Protein AF-A0A8S3ZM74-F1 (afdb_monomer)

Radius of gyration: 14.61 Å; Cα contacts (8 Å, |Δi|>4): 61; chains: 1; bounding box: 35×23×45 Å

Nearest PDB structures (foldseek):
  4ufb-assembly4_D  TM=9.977E-01  e=4.024E-07  Homo sapiens
  7q4e-assembly1_A  TM=9.983E-01  e=4.799E-07  Homo sapiens
  6f9r-assembly2_B  TM=9.999E-01  e=6.436E-07  Homo sapiens
  7q26-assembly2_B  TM=9.989E-01  e=6.436E-07  Homo sapiens
  7q3y-assembly1_A  TM=9.912E-01  e=1.647E-06  Homo sapiens

Mean predicted aligned error: 2.74 Å

Secondary structure (DSSP, 8-state):
-HHHHHHHHHHHHTTTHHHHHHHHHHHHHHHTTSS-TTSHHHHHHHHIIIII----SS---TT--GGGGSTTTTTT----

Organism: NCBI:txid100452

Foldseek 3Di:
DVVVVVVVVCVVPVLCVLVLVVLVVLVVCVVVVVQPLQCQVVSSQVSCCPRNVDHDPDDDHSVDRVSVVDVCVVVVNRSD

pLDDT: mean 96.48, std 3.79, range [75.81, 98.5]

Sequence (80 aa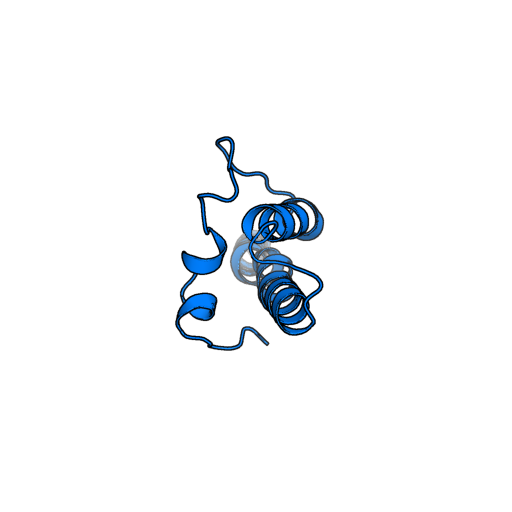):
SDINFLMSMALQKVAFLPFGYLIDQWRWSVFSGQTTPATYNKDWWDLRCHLQGISPPVARSEDDFDPGAKYHVPAAVPYI

InterPro domains:
  IPR001548 Peptidase M2, peptidyl-dipeptidase A [PF01401] (1-80)
  IPR001548 Peptidase M2, peptidyl-dipeptidase A [PR00791] (6-31)
  IPR001548 Peptidase M2, peptidyl-dipeptidase A [PR00791] (41-68)
  IPR001548 Peptidase M2, peptidyl-dipeptidase A [PR00791] (69-80)
  IPR001548 Peptidase M2, peptidyl-dipeptidase A [PS52011] (1-80)
  IPR001548 Peptidase M2, peptidyl-dipeptidase A [PTHR10514] (1-80)

Solvent-accessible surface area (backbone atoms only — not comparable to full-atom values): 4779 Å² total; per-residue (Å²): 120,62,66,65,53,52,50,57,48,38,62,64,54,58,67,37,48,42,58,51,53,46,53,49,55,48,50,51,32,41,75,72,58,75,39,38,86,87,35,51,31,57,57,51,48,52,48,37,35,72,59,63,69,48,77,76,98,58,93,82,55,67,91,45,59,65,69,59,77,39,66,43,57,74,68,71,47,77,76,119

Structure (mmCIF, N/CA/C/O backbone):
data_AF-A0A8S3ZM74-F1
#
_entry.id   AF-A0A8S3ZM74-F1
#
loop_
_atom_site.group_PDB
_atom_site.id
_atom_site.type_symbol
_atom_site.label_atom_id
_atom_site.label_alt_id
_atom_site.label_comp_id
_atom_site.label_asym_id
_atom_site.label_entity_id
_atom_site.label_seq_id
_atom_site.pdbx_PDB_ins_code
_atom_site.Cartn_x
_atom_site.Cartn_y
_atom_site.Cartn_z
_atom_site.occupancy
_atom_site.B_iso_or_equiv
_atom_site.auth_seq_id
_atom_site.auth_comp_id
_atom_site.auth_asym_id
_atom_site.auth_atom_id
_atom_site.pdbx_PDB_model_num
ATOM 1 N N . SER A 1 1 ? 19.044 -0.986 -28.4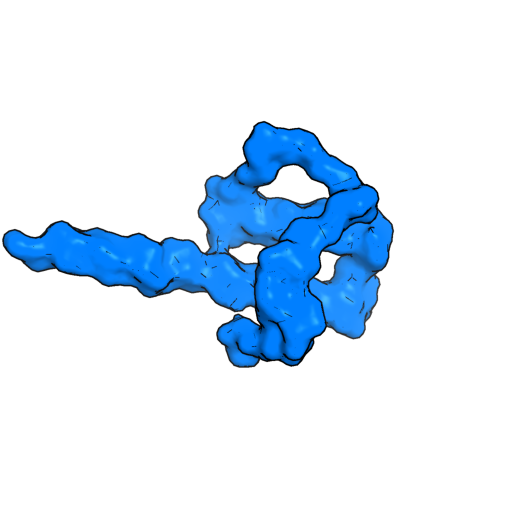20 1.00 75.81 1 SER A N 1
ATOM 2 C CA . SER A 1 1 ? 18.662 -2.189 -27.647 1.00 75.81 1 SER A CA 1
ATOM 3 C C . SER A 1 1 ? 18.502 -1.892 -26.162 1.00 75.81 1 SER A C 1
ATOM 5 O O . SER A 1 1 ? 17.599 -2.446 -25.549 1.00 75.81 1 SER A O 1
ATOM 7 N N . ASP A 1 2 ? 19.311 -0.999 -25.589 1.00 92.81 2 ASP A N 1
ATOM 8 C CA . ASP A 1 2 ? 19.415 -0.839 -24.129 1.00 92.81 2 ASP A CA 1
ATOM 9 C C . ASP A 1 2 ? 18.211 -0.144 -23.488 1.00 92.81 2 ASP A C 1
ATOM 11 O O . ASP A 1 2 ? 17.824 -0.499 -22.383 1.00 92.81 2 ASP A O 1
ATOM 15 N N . ILE A 1 3 ? 17.551 0.781 -24.193 1.00 97.25 3 ILE A N 1
ATOM 16 C CA . ILE A 1 3 ? 16.368 1.485 -23.666 1.00 97.25 3 ILE A CA 1
ATOM 17 C C . ILE A 1 3 ? 15.224 0.521 -23.329 1.00 97.25 3 ILE A C 1
ATOM 19 O O . ILE A 1 3 ? 14.610 0.660 -22.276 1.00 97.25 3 ILE A O 1
ATOM 23 N N . ASN A 1 4 ? 14.968 -0.491 -24.165 1.00 97.56 4 ASN A N 1
ATOM 24 C CA . ASN A 1 4 ? 13.916 -1.476 -23.887 1.00 97.56 4 ASN A CA 1
ATOM 25 C C . ASN A 1 4 ? 14.248 -2.305 -22.640 1.00 97.56 4 ASN A C 1
ATOM 27 O O . ASN A 1 4 ? 13.381 -2.547 -21.802 1.00 97.56 4 ASN A O 1
ATOM 31 N N . PHE A 1 5 ? 15.515 -2.703 -22.498 1.00 97.62 5 PHE A N 1
ATOM 32 C CA . PHE A 1 5 ? 15.989 -3.424 -21.322 1.00 97.62 5 PHE A CA 1
ATOM 33 C C . PHE A 1 5 ? 15.898 -2.559 -20.056 1.00 97.62 5 PHE A C 1
ATOM 35 O O . PHE A 1 5 ? 15.328 -2.987 -19.055 1.00 97.62 5 PHE A O 1
ATOM 42 N N . LEU A 1 6 ? 16.390 -1.319 -20.111 1.00 98.06 6 LEU A N 1
ATOM 43 C CA . LEU A 1 6 ? 16.357 -0.381 -18.989 1.00 98.06 6 LEU A CA 1
ATOM 44 C C . LEU A 1 6 ? 14.927 -0.011 -18.589 1.00 98.06 6 LEU A C 1
ATOM 46 O O . LEU A 1 6 ? 14.646 0.068 -17.398 1.00 98.06 6 LEU A O 1
ATOM 50 N N . MET A 1 7 ? 14.008 0.144 -19.545 1.00 98.06 7 MET A N 1
ATOM 51 C CA . MET A 1 7 ? 12.589 0.347 -19.247 1.00 98.06 7 MET A CA 1
ATOM 52 C C . MET A 1 7 ? 11.996 -0.871 -18.530 1.00 98.06 7 MET A C 1
ATOM 54 O O . MET A 1 7 ? 11.341 -0.715 -17.503 1.00 98.06 7 MET A O 1
ATOM 58 N N . SER A 1 8 ? 12.275 -2.092 -19.002 1.00 97.81 8 SER A N 1
ATOM 59 C CA . SER A 1 8 ? 11.831 -3.315 -18.317 1.00 97.81 8 SER A CA 1
ATOM 60 C C . SER A 1 8 ? 12.380 -3.402 -16.888 1.00 97.81 8 SER A C 1
ATOM 62 O O . SER A 1 8 ? 11.656 -3.779 -15.966 1.00 97.81 8 SER A O 1
ATOM 64 N N . MET A 1 9 ? 13.643 -3.022 -16.683 1.00 98.00 9 MET A N 1
ATOM 65 C CA . MET A 1 9 ? 14.256 -2.951 -15.355 1.00 98.00 9 MET A CA 1
ATOM 66 C C . MET A 1 9 ? 13.608 -1.871 -14.482 1.00 98.00 9 MET A C 1
ATOM 68 O O . MET A 1 9 ? 13.330 -2.116 -13.309 1.00 98.00 9 MET A O 1
ATOM 72 N N . ALA A 1 10 ? 13.323 -0.693 -15.041 1.00 98.38 10 ALA A N 1
ATOM 73 C CA . ALA A 1 10 ? 12.684 0.407 -14.329 1.00 98.38 10 ALA A CA 1
ATOM 74 C C . ALA A 1 10 ? 11.264 0.042 -13.871 1.00 98.38 10 ALA A C 1
ATOM 76 O O . ALA A 1 10 ? 10.918 0.284 -12.715 1.00 98.38 10 ALA A O 1
ATOM 77 N N . LEU A 1 11 ? 10.476 -0.622 -14.721 1.00 98.12 11 LEU A N 1
ATOM 78 C CA . LEU A 1 11 ? 9.141 -1.112 -14.363 1.00 98.12 11 LEU A CA 1
ATOM 79 C C . LEU A 1 11 ? 9.172 -2.118 -13.205 1.00 98.12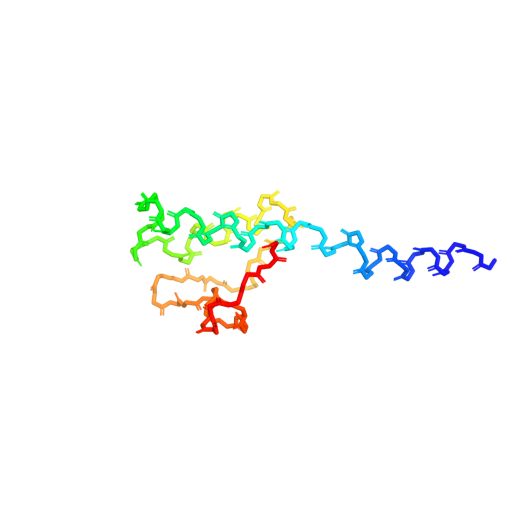 11 LEU A C 1
ATOM 81 O O . LEU A 1 11 ? 8.249 -2.152 -12.400 1.00 98.12 11 LEU A O 1
ATOM 85 N N . GLN A 1 12 ? 10.230 -2.922 -13.089 1.00 96.56 12 GLN A N 1
ATOM 86 C CA . GLN A 1 12 ? 10.358 -3.883 -11.991 1.00 96.56 12 GLN A CA 1
ATOM 87 C C . GLN A 1 12 ? 10.924 -3.265 -10.712 1.00 96.56 12 GLN A C 1
ATOM 89 O O . GLN A 1 12 ? 10.521 -3.640 -9.614 1.00 96.56 12 GLN A O 1
ATOM 94 N N . LYS A 1 13 ? 11.907 -2.369 -10.834 1.00 96.44 13 LYS A N 1
ATOM 95 C CA . LYS A 1 13 ? 12.681 -1.868 -9.691 1.00 96.44 13 LYS A CA 1
ATOM 96 C C . LYS A 1 13 ? 12.204 -0.503 -9.230 1.00 96.44 13 LYS A C 1
ATOM 98 O O . LYS A 1 13 ? 11.914 -0.337 -8.054 1.00 96.44 13 LYS A O 1
ATOM 103 N N . VAL A 1 14 ? 12.101 0.453 -10.149 1.00 97.31 14 VAL A N 1
ATOM 104 C CA . VAL A 1 14 ? 11.793 1.855 -9.833 1.00 97.31 14 VAL A CA 1
ATOM 105 C C . VAL A 1 14 ? 10.316 2.019 -9.492 1.00 97.31 14 VAL A C 1
ATOM 107 O O . VAL A 1 14 ? 10.001 2.613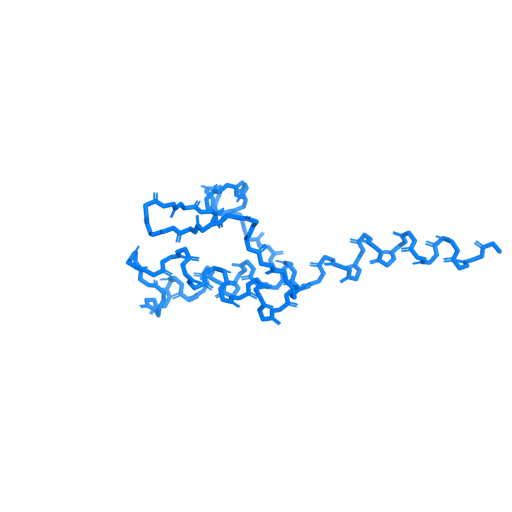 -8.467 1.00 97.31 14 VAL A O 1
ATOM 110 N N . ALA A 1 15 ? 9.413 1.426 -10.280 1.00 97.31 15 ALA A N 1
ATOM 111 C CA . ALA A 1 15 ? 7.974 1.502 -10.007 1.00 97.31 15 ALA A CA 1
ATOM 112 C C . ALA A 1 15 ? 7.578 0.836 -8.673 1.00 97.31 15 ALA A C 1
ATOM 114 O O . ALA A 1 15 ? 6.558 1.183 -8.083 1.00 97.31 15 ALA A O 1
ATOM 115 N N . PHE A 1 16 ? 8.394 -0.098 -8.175 1.00 96.56 16 PHE A N 1
ATOM 116 C CA . PHE A 1 16 ? 8.164 -0.779 -6.902 1.00 96.56 16 PHE A CA 1
ATOM 117 C C . PHE A 1 16 ? 8.577 0.047 -5.677 1.00 96.56 16 PHE A C 1
ATOM 119 O O . PHE A 1 16 ? 7.990 -0.140 -4.616 1.00 96.56 16 PHE A O 1
ATOM 126 N N . LEU A 1 17 ? 9.553 0.957 -5.793 1.00 96.62 17 LEU A N 1
ATOM 127 C CA . LEU A 1 17 ? 10.068 1.740 -4.658 1.00 96.62 17 LEU A CA 1
ATOM 128 C C . LEU A 1 17 ? 8.974 2.429 -3.822 1.00 96.62 17 LEU A C 1
ATOM 130 O O . LEU A 1 17 ? 8.975 2.230 -2.605 1.00 96.62 17 LEU A O 1
ATOM 134 N N . PRO A 1 18 ? 8.017 3.178 -4.413 1.00 97.06 18 PRO A N 1
ATOM 135 C CA . PRO A 1 18 ? 6.966 3.809 -3.619 1.00 97.06 18 PRO A CA 1
ATOM 136 C C . PRO A 1 18 ? 6.078 2.782 -2.906 1.00 97.06 18 PRO A C 1
ATOM 138 O O . PRO A 1 18 ? 5.699 3.000 -1.758 1.00 97.06 18 PRO A O 1
ATOM 141 N N . PHE A 1 19 ? 5.792 1.637 -3.538 1.00 96.69 19 PHE A N 1
ATOM 142 C CA . PHE A 1 19 ? 5.018 0.561 -2.917 1.00 96.69 19 PHE A CA 1
ATOM 143 C C . PHE A 1 19 ? 5.765 -0.127 -1.772 1.00 96.69 19 PHE A C 1
ATOM 145 O O . PHE A 1 19 ? 5.170 -0.438 -0.744 1.00 96.69 19 PHE A O 1
ATOM 152 N N . GLY A 1 20 ? 7.065 -0.365 -1.944 1.00 95.19 20 GLY A N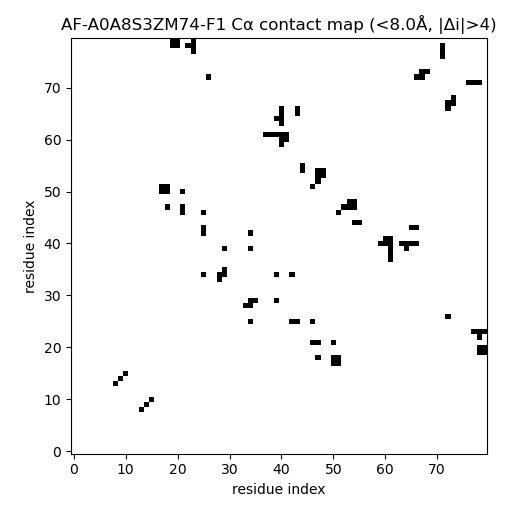 1
ATOM 153 C CA . GLY A 1 20 ? 7.890 -0.976 -0.910 1.00 95.19 20 GLY A CA 1
ATOM 154 C C . GLY A 1 20 ? 7.973 -0.109 0.343 1.00 95.19 20 GLY A C 1
ATOM 155 O O . GLY A 1 20 ? 7.812 -0.612 1.449 1.00 95.19 20 GLY A O 1
ATOM 156 N N . TYR A 1 21 ? 8.143 1.201 0.158 1.00 95.81 21 TYR A N 1
ATOM 157 C CA . TYR A 1 21 ? 8.244 2.150 1.262 1.00 95.81 21 TYR A CA 1
ATOM 158 C C . TYR A 1 21 ? 6.918 2.341 2.014 1.00 95.81 21 TYR A C 1
ATOM 160 O O . TYR A 1 21 ? 6.888 2.308 3.244 1.00 95.81 21 TYR A O 1
ATOM 168 N N . LEU A 1 22 ? 5.800 2.492 1.293 1.00 96.56 22 LEU A N 1
ATOM 169 C CA . LEU A 1 22 ? 4.524 2.824 1.935 1.00 96.56 22 LEU A CA 1
ATOM 170 C C . LEU A 1 22 ? 3.958 1.708 2.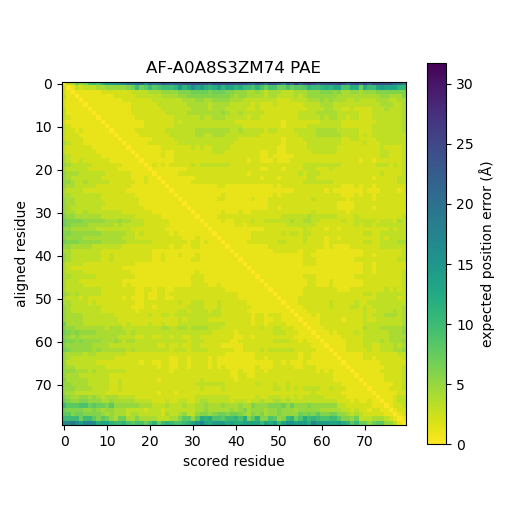818 1.00 96.56 22 LEU A C 1
ATOM 172 O O . LEU A 1 22 ? 3.194 2.012 3.731 1.00 96.56 22 LEU A O 1
ATOM 176 N N . ILE A 1 23 ? 4.292 0.434 2.560 1.00 96.56 23 ILE A N 1
ATOM 177 C CA . ILE A 1 23 ? 3.750 -0.679 3.355 1.00 96.56 23 ILE A CA 1
ATOM 178 C C . ILE A 1 23 ? 4.218 -0.569 4.797 1.00 96.56 23 ILE A C 1
ATOM 180 O O . ILE A 1 23 ? 3.393 -0.609 5.710 1.00 96.56 23 ILE A O 1
ATOM 184 N N . ASP A 1 24 ? 5.520 -0.402 5.008 1.00 95.62 24 ASP A N 1
ATOM 185 C CA . ASP A 1 24 ? 6.041 -0.279 6.363 1.00 95.62 24 ASP A CA 1
ATOM 186 C C . ASP A 1 24 ? 5.720 1.082 6.973 1.00 95.62 24 ASP A C 1
ATOM 188 O O . ASP A 1 24 ? 5.401 1.125 8.155 1.00 95.62 24 ASP A O 1
ATOM 192 N N . GLN A 1 25 ? 5.637 2.160 6.184 1.00 97.25 25 GLN A N 1
ATOM 193 C CA . GLN A 1 25 ? 5.124 3.438 6.686 1.00 97.25 25 GLN A CA 1
ATOM 194 C C . GLN A 1 25 ? 3.692 3.310 7.242 1.00 97.25 25 GLN A C 1
ATOM 196 O O . GLN A 1 25 ? 3.412 3.807 8.335 1.00 97.25 25 GLN A O 1
ATOM 201 N N . TRP A 1 26 ? 2.799 2.604 6.539 1.00 98.31 26 TRP A N 1
ATOM 202 C CA . TRP A 1 26 ? 1.445 2.324 7.026 1.00 98.31 26 TRP A CA 1
ATOM 203 C C . TRP A 1 26 ? 1.471 1.445 8.285 1.00 98.31 26 TRP A C 1
ATOM 205 O O . TRP A 1 26 ? 0.841 1.784 9.284 1.00 98.31 26 TRP A O 1
ATOM 215 N N . ARG A 1 27 ? 2.252 0.353 8.291 1.00 97.62 27 ARG A N 1
ATOM 216 C CA . ARG A 1 27 ? 2.360 -0.547 9.457 1.00 97.62 27 ARG A CA 1
ATOM 217 C C . ARG A 1 27 ? 2.915 0.167 10.688 1.00 97.62 27 ARG A C 1
ATOM 219 O O . ARG A 1 27 ? 2.392 -0.020 11.782 1.00 97.62 27 ARG A O 1
ATOM 226 N N . TRP A 1 28 ? 3.939 1.002 10.528 1.00 97.25 28 TRP A N 1
ATOM 227 C CA . TRP A 1 28 ? 4.493 1.804 11.618 1.00 97.25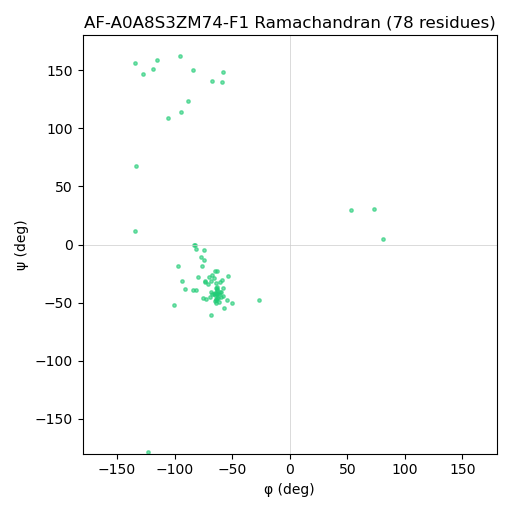 28 TRP A CA 1
ATOM 228 C C . TRP A 1 28 ? 3.469 2.804 12.160 1.00 97.25 28 TRP A C 1
ATOM 230 O O . TRP A 1 28 ? 3.378 2.950 13.376 1.00 97.25 28 TRP A O 1
ATOM 240 N N . SER A 1 29 ? 2.662 3.426 11.292 1.00 97.94 29 SER A N 1
ATOM 241 C CA . SER A 1 29 ? 1.551 4.303 11.697 1.00 97.94 29 SER A CA 1
ATOM 242 C C . SER A 1 29 ? 0.469 3.552 12.486 1.00 97.94 29 SER A C 1
ATOM 244 O O . SER A 1 29 ? -0.064 4.065 13.469 1.00 97.94 29 SER A O 1
ATOM 246 N N . VAL A 1 30 ? 0.167 2.305 12.106 1.00 97.75 30 VAL A N 1
ATOM 247 C CA . VAL A 1 30 ? -0.739 1.428 12.868 1.00 97.75 30 VAL A CA 1
ATOM 248 C C . VAL A 1 30 ? -0.149 1.105 14.241 1.00 97.75 30 VAL A C 1
ATOM 250 O O . VAL A 1 30 ? -0.831 1.234 15.255 1.00 97.75 30 VAL A O 1
ATOM 253 N N . PHE A 1 31 ? 1.127 0.712 14.298 1.00 96.81 31 PHE A N 1
ATOM 254 C CA . PHE A 1 31 ? 1.786 0.340 15.553 1.00 96.81 31 PHE A CA 1
ATOM 255 C C . PHE A 1 31 ? 1.989 1.520 16.508 1.00 96.81 31 PHE A C 1
ATOM 257 O O . PHE A 1 31 ? 1.950 1.325 17.721 1.00 96.81 31 PHE A O 1
ATOM 264 N N . SER A 1 32 ? 2.177 2.735 15.989 1.00 97.88 32 SER A N 1
ATOM 265 C CA . SER A 1 32 ? 2.249 3.954 16.802 1.00 97.88 32 SER A CA 1
ATOM 266 C C . SER A 1 32 ? 0.876 4.443 17.281 1.00 97.88 32 SER A C 1
ATOM 268 O O . SER A 1 32 ? 0.813 5.327 18.135 1.00 97.88 32 SER A O 1
ATOM 270 N N . GLY A 1 33 ? -0.217 3.882 16.751 1.00 97.75 33 GLY A N 1
ATOM 271 C CA . GLY A 1 33 ? -1.592 4.282 17.053 1.00 97.75 33 GLY A CA 1
ATOM 272 C C . GLY A 1 33 ? -2.076 5.515 16.285 1.00 97.75 33 GLY A C 1
ATOM 273 O O . GLY A 1 33 ? -3.191 5.971 16.527 1.00 97.75 33 GLY A O 1
ATOM 274 N N . GLN A 1 34 ? -1.269 6.053 15.364 1.00 98.19 34 GLN A N 1
ATOM 275 C CA . GLN A 1 34 ? -1.661 7.164 14.494 1.00 98.19 34 GLN A CA 1
ATOM 276 C C . GLN A 1 34 ? -2.747 6.736 13.495 1.00 98.19 34 GLN A C 1
ATOM 278 O O . GLN A 1 34 ? -3.716 7.466 13.297 1.00 98.19 34 GLN A O 1
ATOM 283 N N . THR A 1 35 ? -2.608 5.544 12.912 1.00 98.31 35 THR A N 1
ATOM 284 C CA . THR A 1 35 ? -3.632 4.915 12.071 1.00 98.31 35 THR A CA 1
ATOM 285 C C . THR A 1 35 ? -4.477 3.980 12.928 1.00 98.31 35 THR A C 1
ATOM 287 O O . THR A 1 35 ? -3.997 2.973 13.452 1.00 98.31 35 THR A O 1
ATOM 290 N N . THR A 1 36 ? -5.751 4.327 13.091 1.00 98.25 36 THR A N 1
ATOM 291 C CA . THR A 1 36 ? -6.691 3.598 13.955 1.00 98.25 36 THR A CA 1
ATOM 292 C C . THR A 1 36 ? -7.504 2.588 13.146 1.00 98.25 36 THR A C 1
ATOM 294 O O . THR A 1 36 ? -7.626 2.763 11.937 1.00 98.25 36 THR A O 1
ATOM 297 N N . PRO A 1 37 ? -8.143 1.580 13.772 1.00 97.31 37 PRO A N 1
ATOM 298 C CA . PRO A 1 37 ? -9.032 0.661 13.055 1.00 97.31 37 PRO A CA 1
ATOM 299 C C . PRO A 1 37 ? -10.143 1.349 12.249 1.00 97.31 37 PRO A C 1
ATOM 301 O O . PRO A 1 37 ? -10.591 0.800 11.254 1.00 97.31 37 PRO A O 1
ATOM 304 N N . ALA A 1 38 ? -10.566 2.552 12.653 1.00 98.06 38 ALA A N 1
ATOM 305 C CA . ALA A 1 38 ? -11.572 3.346 11.948 1.00 98.06 38 ALA A CA 1
ATOM 306 C C . ALA A 1 38 ? -11.017 4.135 10.745 1.00 98.06 38 ALA A C 1
ATOM 308 O O . ALA A 1 38 ? -11.774 4.849 10.094 1.00 98.06 38 ALA A O 1
ATOM 309 N N . THR A 1 39 ? -9.705 4.089 10.499 1.00 98.44 39 THR A N 1
ATOM 310 C CA . THR A 1 39 ? -9.027 4.804 9.404 1.00 98.44 39 THR A CA 1
ATOM 311 C C . THR A 1 39 ? -8.032 3.921 8.651 1.00 98.44 39 THR A C 1
ATOM 313 O O . THR A 1 39 ? -7.228 4.431 7.872 1.00 98.44 39 THR A O 1
ATOM 316 N N . TYR A 1 40 ? -8.050 2.602 8.871 1.00 98.38 40 TYR A N 1
ATOM 317 C CA . TYR A 1 40 ? -7.098 1.670 8.264 1.00 98.38 40 TYR A CA 1
ATOM 318 C C . TYR A 1 40 ? -7.071 1.788 6.751 1.00 98.38 40 TYR A C 1
ATOM 320 O O . TYR A 1 40 ? -5.988 1.864 6.159 1.00 98.38 40 TYR A O 1
ATOM 328 N N . ASN A 1 41 ? -8.248 1.793 6.134 1.00 98.38 41 ASN A N 1
ATOM 329 C CA . ASN A 1 41 ? -8.344 1.736 4.692 1.00 98.38 41 ASN A CA 1
ATOM 330 C C . ASN A 1 41 ? -8.135 3.117 4.064 1.00 98.38 41 ASN A C 1
ATOM 332 O O . ASN A 1 41 ? -7.433 3.238 3.057 1.00 98.38 41 ASN A O 1
ATOM 336 N N . LYS A 1 42 ? -8.662 4.171 4.693 1.00 98.38 42 LYS A N 1
ATOM 337 C CA . LYS A 1 42 ? -8.391 5.554 4.307 1.00 98.38 42 LYS A CA 1
ATOM 338 C C . LYS A 1 42 ? -6.898 5.871 4.321 1.00 98.38 42 LYS A C 1
ATOM 340 O O . LYS A 1 42 ? -6.369 6.275 3.291 1.00 98.38 42 LYS A O 1
ATOM 345 N N . ASP A 1 43 ? -6.209 5.638 5.438 1.00 98.50 43 ASP A N 1
ATOM 346 C CA . ASP A 1 43 ? -4.789 5.989 5.577 1.00 98.50 43 ASP A CA 1
ATOM 347 C C . ASP A 1 43 ? -3.917 5.182 4.597 1.00 98.50 43 ASP A C 1
ATOM 349 O O . ASP A 1 43 ? -2.925 5.679 4.056 1.00 98.50 43 ASP A O 1
ATOM 353 N N . TRP A 1 44 ? -4.312 3.936 4.311 1.00 98.44 44 TRP A N 1
ATOM 354 C CA . TRP A 1 44 ? -3.695 3.114 3.270 1.00 98.44 44 TRP A CA 1
ATOM 355 C C . TRP A 1 44 ? -3.828 3.748 1.879 1.00 98.44 44 TRP A C 1
ATOM 357 O O . TRP A 1 44 ? -2.838 3.862 1.147 1.00 98.44 44 TRP A O 1
ATOM 367 N N . TRP A 1 45 ? -5.034 4.176 1.500 1.00 98.50 45 TRP A N 1
ATOM 368 C CA . TRP A 1 45 ? -5.270 4.804 0.201 1.00 98.50 45 TRP A CA 1
ATOM 369 C C . TRP A 1 45 ? -4.666 6.200 0.092 1.00 98.50 45 TRP A C 1
ATOM 371 O O . TRP A 1 45 ? -4.152 6.526 -0.975 1.00 98.50 45 TRP A O 1
ATOM 381 N N . ASP A 1 46 ? -4.624 6.979 1.172 1.00 98.25 46 ASP A N 1
ATOM 382 C CA . ASP A 1 46 ? -3.947 8.278 1.207 1.00 98.25 46 ASP A CA 1
ATOM 383 C C . ASP A 1 46 ? -2.449 8.116 0.892 1.00 98.25 46 ASP A C 1
ATOM 385 O O . ASP A 1 46 ? -1.915 8.809 0.019 1.00 98.25 46 ASP A O 1
ATOM 389 N N . LEU A 1 47 ? -1.781 7.125 1.498 1.00 98.31 47 LEU A N 1
ATOM 390 C CA . LEU A 1 47 ? -0.386 6.792 1.185 1.00 98.31 47 LEU A CA 1
ATOM 391 C C . LEU A 1 47 ? -0.208 6.308 -0.256 1.00 98.31 47 LEU A C 1
ATOM 393 O O . LEU A 1 47 ? 0.747 6.702 -0.928 1.00 98.31 47 LEU A O 1
ATOM 397 N N . ARG A 1 48 ? -1.116 5.469 -0.766 1.00 98.25 48 ARG A N 1
ATOM 398 C CA . ARG A 1 48 ? -1.053 4.998 -2.157 1.00 98.25 48 ARG A CA 1
ATOM 399 C C . ARG A 1 48 ? -1.245 6.122 -3.171 1.00 98.25 48 ARG A C 1
ATOM 401 O O . ARG A 1 48 ? -0.494 6.180 -4.145 1.00 98.25 48 ARG A O 1
ATOM 408 N N . CYS A 1 49 ? -2.201 7.011 -2.938 1.00 98.00 49 CYS A N 1
ATOM 409 C CA . CYS A 1 49 ? -2.435 8.181 -3.772 1.00 98.00 49 CYS A CA 1
ATOM 410 C C . CYS A 1 49 ? -1.217 9.109 -3.748 1.00 98.00 49 CYS A C 1
ATOM 412 O O . CYS A 1 49 ? -0.755 9.532 -4.804 1.00 98.00 49 CYS A O 1
ATOM 414 N N . HIS A 1 50 ? -0.661 9.378 -2.564 1.00 97.75 50 HIS A N 1
ATOM 415 C CA . HIS A 1 50 ? 0.447 10.315 -2.403 1.00 97.75 50 HIS A CA 1
ATOM 416 C C . HIS A 1 50 ? 1.786 9.779 -2.932 1.00 97.75 50 HIS A C 1
ATOM 418 O O . HIS A 1 50 ? 2.485 10.488 -3.651 1.00 97.75 50 HIS A O 1
ATOM 424 N N . LEU A 1 51 ? 2.150 8.538 -2.591 1.00 97.44 51 LEU A N 1
ATOM 425 C CA . LEU A 1 51 ? 3.477 7.984 -2.885 1.00 97.44 51 LEU A CA 1
ATOM 426 C C . LEU A 1 51 ? 3.544 7.262 -4.232 1.00 97.44 51 LEU A C 1
ATOM 428 O O . LEU A 1 51 ? 4.555 7.361 -4.921 1.00 97.44 51 LEU A O 1
ATOM 432 N N . GLN A 1 52 ? 2.496 6.528 -4.622 1.00 97.19 52 GLN A N 1
ATOM 433 C CA . GLN A 1 52 ? 2.472 5.810 -5.905 1.00 97.19 52 GLN A CA 1
ATOM 434 C C . GLN A 1 52 ? 1.743 6.570 -7.019 1.00 97.19 52 GLN A C 1
ATOM 436 O O . GLN A 1 52 ? 1.927 6.228 -8.184 1.00 97.19 52 GLN A O 1
ATOM 441 N N . GLY A 1 53 ? 0.906 7.562 -6.695 1.00 97.88 53 GLY A N 1
ATOM 442 C CA . GLY A 1 53 ? 0.128 8.296 -7.698 1.00 97.88 53 GLY A CA 1
ATOM 443 C C . GLY A 1 53 ? -1.035 7.492 -8.291 1.00 97.88 53 GLY A C 1
ATOM 444 O O . GLY A 1 53 ? -1.372 7.673 -9.459 1.00 97.88 53 GLY A O 1
ATOM 445 N N . ILE A 1 54 ? -1.633 6.581 -7.515 1.00 98.06 54 ILE A N 1
ATOM 446 C CA . ILE A 1 54 ? -2.733 5.707 -7.960 1.00 98.06 54 ILE A CA 1
ATOM 447 C C . ILE A 1 54 ? -3.929 5.780 -7.015 1.00 98.06 54 ILE A C 1
ATOM 449 O O . ILE A 1 54 ? -3.753 5.871 -5.804 1.00 98.06 54 ILE A O 1
ATOM 453 N N . SER A 1 55 ? -5.134 5.652 -7.565 1.00 97.69 55 SER A N 1
ATOM 454 C CA . SER A 1 55 ? -6.404 5.683 -6.834 1.00 97.69 55 SER A CA 1
ATOM 455 C C . SER A 1 55 ? -7.134 4.335 -6.903 1.00 97.69 55 SER A C 1
ATOM 457 O O . SER A 1 55 ? -6.855 3.523 -7.797 1.00 97.69 55 SER A O 1
ATOM 459 N N . PRO A 1 56 ? -8.060 4.051 -5.969 1.00 97.81 56 PRO A N 1
ATOM 460 C CA . PRO A 1 56 ? -8.912 2.879 -6.095 1.00 97.81 56 PRO A CA 1
ATOM 461 C C . PRO A 1 56 ? -9.867 3.052 -7.293 1.00 97.81 56 PRO A C 1
ATOM 463 O O . PRO A 1 56 ? -10.391 4.146 -7.503 1.00 97.81 56 PRO A O 1
ATOM 466 N N . PRO A 1 57 ? -10.128 1.992 -8.082 1.00 97.44 57 PRO A N 1
ATOM 467 C CA . PRO A 1 57 ? -11.023 2.073 -9.242 1.00 97.44 57 PRO A CA 1
ATOM 468 C C . PRO A 1 57 ? -12.512 2.137 -8.861 1.00 97.44 57 PRO A C 1
ATOM 470 O O . PRO A 1 57 ? -13.355 2.428 -9.704 1.00 97.44 57 PRO A O 1
ATOM 473 N N . VAL A 1 58 ? -12.837 1.843 -7.602 1.00 97.88 58 VAL A N 1
ATOM 474 C CA . VAL A 1 58 ? -14.181 1.905 -7.020 1.00 97.88 58 VAL A CA 1
ATOM 475 C C . VAL A 1 58 ? -14.101 2.604 -5.670 1.00 97.88 58 VAL A C 1
ATOM 477 O O . VAL A 1 58 ? -13.040 2.618 -5.044 1.00 97.88 58 VAL A O 1
ATOM 480 N N . ALA A 1 59 ? -15.211 3.181 -5.213 1.00 97.12 59 ALA A N 1
ATOM 481 C CA . ALA A 1 59 ? -15.274 3.748 -3.872 1.00 97.12 59 ALA A CA 1
ATOM 482 C C . ALA A 1 59 ? -14.979 2.666 -2.823 1.00 97.12 59 ALA A C 1
ATOM 484 O O . ALA A 1 59 ? -15.419 1.525 -2.963 1.00 97.12 59 ALA A O 1
ATOM 485 N N . ARG A 1 60 ? -14.228 3.045 -1.791 1.00 98.06 60 ARG A N 1
ATOM 486 C CA . ARG A 1 60 ? -13.853 2.181 -0.672 1.00 98.06 60 ARG A CA 1
ATOM 487 C C . ARG A 1 60 ? -14.400 2.736 0.633 1.00 98.06 60 ARG A C 1
ATOM 489 O O . ARG A 1 60 ? -14.557 3.952 0.754 1.00 98.06 60 ARG A O 1
ATOM 496 N N . SER A 1 61 ? -14.668 1.857 1.590 1.00 97.81 61 SER A N 1
ATOM 497 C CA . SER A 1 61 ? -15.067 2.219 2.953 1.00 97.81 61 SER A CA 1
ATOM 498 C C . SER A 1 61 ? -14.112 1.605 3.979 1.00 97.81 61 SER A C 1
ATOM 500 O O . SER A 1 61 ? -13.127 0.959 3.623 1.00 97.81 61 SER A O 1
ATOM 502 N N . GLU A 1 62 ? -14.388 1.828 5.262 1.00 97.94 62 GLU A N 1
ATOM 503 C CA . GLU A 1 62 ? -13.676 1.174 6.370 1.00 97.94 62 GLU A CA 1
ATOM 504 C C . GLU A 1 62 ? -14.240 -0.223 6.687 1.00 97.94 62 GLU A C 1
ATOM 506 O O . GLU A 1 62 ? -13.723 -0.909 7.564 1.00 97.94 62 GLU A O 1
ATOM 511 N N . ASP A 1 63 ? -15.270 -0.673 5.957 1.00 97.62 63 ASP A N 1
ATOM 512 C CA . ASP A 1 63 ? -15.666 -2.089 5.949 1.00 97.62 63 ASP A CA 1
ATOM 513 C C . ASP A 1 63 ? -14.690 -2.930 5.099 1.00 97.62 63 ASP A C 1
ATOM 515 O O . ASP A 1 63 ? -14.633 -4.154 5.228 1.00 97.62 63 ASP A O 1
ATOM 519 N N . ASP A 1 64 ? -13.913 -2.276 4.226 1.00 98.38 64 ASP A N 1
ATOM 520 C CA . ASP A 1 64 ? -12.815 -2.882 3.480 1.00 98.38 64 ASP A CA 1
ATOM 521 C C . ASP A 1 64 ? -11.524 -2.916 4.316 1.00 98.38 64 ASP A C 1
ATOM 523 O O . ASP A 1 64 ? -11.227 -2.013 5.097 1.00 98.38 64 ASP A O 1
ATOM 527 N N . PHE A 1 65 ? -10.672 -3.912 4.058 1.00 98.19 65 PHE A N 1
ATOM 528 C CA . PHE A 1 65 ? -9.317 -3.983 4.611 1.00 98.19 65 PHE A CA 1
ATOM 529 C C . PHE A 1 65 ? -8.295 -4.334 3.522 1.00 98.19 65 PHE A C 1
ATOM 531 O O . PHE A 1 65 ? -7.685 -5.406 3.513 1.00 98.19 65 PHE A O 1
ATOM 538 N N . ASP A 1 66 ? -8.097 -3.411 2.579 1.00 98.31 66 ASP A N 1
ATOM 539 C CA . ASP A 1 66 ? -7.175 -3.581 1.451 1.00 98.31 66 ASP A CA 1
ATOM 540 C C . ASP A 1 66 ? -5.714 -3.864 1.818 1.00 98.31 66 ASP A C 1
ATOM 542 O O . ASP A 1 66 ? -5.102 -4.689 1.127 1.00 98.31 66 ASP A O 1
ATOM 546 N N . PRO A 1 67 ? -5.118 -3.268 2.874 1.00 97.69 67 PRO A N 1
ATOM 547 C CA . PRO A 1 67 ? -3.772 -3.670 3.277 1.00 97.69 67 PRO A CA 1
ATOM 548 C C . PRO A 1 67 ? -3.707 -5.164 3.639 1.00 97.69 67 PRO A C 1
ATOM 550 O O . PRO A 1 67 ? -2.705 -5.819 3.353 1.00 97.69 67 PRO A O 1
ATOM 553 N N . GLY A 1 68 ? -4.793 -5.752 4.154 1.00 97.38 68 GLY A N 1
ATOM 554 C CA . GLY A 1 68 ? -4.891 -7.186 4.438 1.00 97.38 68 GLY A CA 1
ATOM 555 C C . GLY A 1 68 ? -4.826 -8.091 3.206 1.00 97.38 68 GLY A C 1
ATOM 556 O O . GLY A 1 68 ? -4.411 -9.243 3.317 1.00 97.38 68 GLY A O 1
ATOM 557 N N . ALA A 1 69 ? -5.151 -7.580 2.015 1.00 97.69 69 ALA A N 1
ATOM 558 C CA . ALA A 1 69 ? -5.051 -8.334 0.764 1.00 97.69 69 ALA A CA 1
ATOM 559 C C . ALA A 1 69 ? -3.597 -8.510 0.277 1.00 97.69 69 ALA A C 1
ATOM 561 O O . ALA A 1 69 ? -3.340 -9.211 -0.707 1.00 97.69 69 ALA A O 1
ATOM 562 N N . LYS A 1 70 ? -2.617 -7.895 0.952 1.00 96.88 70 LYS A N 1
ATOM 563 C CA . LYS A 1 70 ? -1.197 -8.010 0.621 1.00 96.88 70 LYS A CA 1
ATOM 564 C C . LYS A 1 70 ? -0.470 -8.894 1.630 1.00 96.88 70 LYS A C 1
ATOM 566 O O . LYS A 1 70 ? -0.161 -8.422 2.710 1.00 96.88 70 LYS A O 1
ATOM 571 N N . TYR A 1 71 ? -0.068 -10.107 1.219 1.00 95.69 71 TYR A N 1
ATOM 572 C CA . TYR A 1 71 ? 0.599 -11.161 2.027 1.00 95.69 71 TYR A CA 1
ATOM 573 C C . TYR A 1 71 ? 1.430 -10.703 3.240 1.00 95.69 71 TYR A C 1
ATOM 575 O O . TYR A 1 71 ? 1.291 -11.261 4.321 1.00 95.69 71 TYR A O 1
ATOM 583 N N . HIS A 1 72 ? 2.291 -9.701 3.073 1.00 94.94 72 HIS A N 1
ATOM 584 C CA . HIS A 1 72 ? 3.228 -9.270 4.111 1.00 94.94 72 HIS A CA 1
ATOM 585 C C . HIS A 1 72 ? 2.524 -8.665 5.336 1.00 94.94 72 HIS 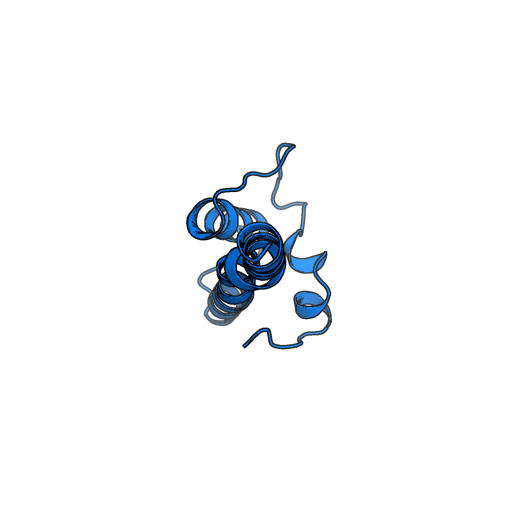A C 1
ATOM 587 O O . HIS A 1 72 ? 3.015 -8.807 6.451 1.00 94.94 72 HIS A O 1
ATOM 593 N N . VAL A 1 73 ? 1.348 -8.056 5.147 1.00 95.44 73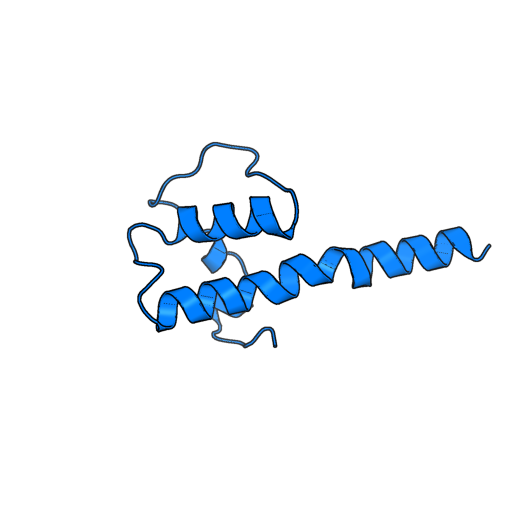 VAL A N 1
ATOM 594 C CA . VAL A 1 73 ? 0.533 -7.504 6.235 1.00 95.44 73 VAL A CA 1
ATOM 595 C C . VAL A 1 73 ? -0.040 -8.620 7.127 1.00 95.44 73 VAL A C 1
ATOM 597 O O . VAL A 1 73 ? 0.331 -8.649 8.301 1.00 95.44 73 VAL A O 1
ATOM 600 N N . PRO A 1 74 ? -0.858 -9.580 6.637 1.00 96.00 74 PRO A N 1
ATOM 601 C CA . PRO A 1 74 ? -1.399 -10.649 7.478 1.00 96.00 74 PRO A CA 1
ATOM 602 C C . PRO A 1 74 ? -0.344 -11.667 7.932 1.00 96.00 74 PRO A C 1
ATOM 604 O O . PRO A 1 74 ? -0.500 -12.253 8.997 1.00 96.00 74 PRO A O 1
ATOM 607 N N . ALA A 1 75 ? 0.736 -11.876 7.170 1.00 95.38 75 ALA A N 1
ATOM 608 C CA . ALA A 1 75 ? 1.830 -12.766 7.572 1.00 95.38 75 ALA A CA 1
ATOM 609 C C . ALA A 1 75 ? 2.840 -12.101 8.528 1.00 95.38 75 ALA A C 1
ATOM 611 O O . ALA A 1 75 ? 3.812 -12.742 8.922 1.00 95.38 75 ALA A O 1
ATOM 612 N N . ALA A 1 76 ? 2.641 -10.822 8.875 1.00 91.06 76 ALA A N 1
ATOM 613 C CA . ALA A 1 76 ? 3.542 -10.023 9.707 1.00 91.06 76 ALA A CA 1
ATOM 614 C C . ALA A 1 76 ? 5.009 -10.006 9.222 1.00 91.06 76 ALA A C 1
ATOM 616 O O . ALA A 1 76 ? 5.932 -9.838 10.019 1.00 91.06 76 ALA A O 1
ATOM 617 N N . VAL A 1 77 ? 5.228 -10.137 7.911 1.00 92.88 77 VAL A N 1
ATOM 618 C CA . VAL A 1 77 ? 6.560 -10.121 7.292 1.00 92.88 77 VAL A CA 1
ATOM 619 C C . VAL A 1 77 ? 6.946 -8.672 6.968 1.00 92.88 77 VAL A C 1
ATOM 621 O O . VAL A 1 77 ? 6.195 -8.008 6.252 1.00 92.88 77 VAL A O 1
ATOM 624 N N . PRO A 1 78 ? 8.085 -8.158 7.471 1.00 86.44 78 PRO A N 1
ATOM 625 C CA . PRO A 1 78 ? 8.602 -6.840 7.100 1.00 86.44 78 PRO A CA 1
ATOM 626 C C . PRO A 1 78 ? 8.846 -6.675 5.602 1.00 86.44 78 PRO A C 1
ATOM 628 O O . PRO A 1 78 ? 9.155 -7.644 4.907 1.00 86.44 78 PRO A O 1
ATOM 631 N N . TYR A 1 79 ? 8.672 -5.450 5.109 1.00 85.75 79 TYR A N 1
ATOM 632 C CA . TYR A 1 79 ? 8.978 -5.088 3.727 1.00 85.75 79 TYR A CA 1
ATOM 633 C C . TYR A 1 79 ? 10.397 -4.516 3.595 1.00 85.75 79 TYR A C 1
ATOM 635 O O . TYR A 1 79 ? 11.045 -4.716 2.564 1.00 85.75 79 TYR A O 1
ATOM 643 N N . ILE A 1 80 ? 10.856 -3.841 4.651 1.00 78.50 80 ILE A N 1
ATOM 644 C CA . ILE A 1 80 ? 12.192 -3.291 4.891 1.00 78.50 80 ILE A CA 1
ATOM 645 C C . ILE A 1 80 ? 12.852 -4.052 6.045 1.00 78.50 80 ILE A C 1
ATOM 647 O O . ILE A 1 80 ? 12.161 -4.349 7.049 1.00 78.50 80 ILE A O 1
#